Protein AF-A0A836VUI3-F1 (afdb_monomer)

Sequence (138 aa):
MNHVEKTAALDPILRVWLGLALFVFAVGQYLAFKAPPDVHQGYLIRILYVHVGAAWVAYLAFFVAMVFAVLYLWKQDPAYDRISAASAEIGLLFMLLTLFGGMMWARPTWGVFWTWEPRLTTSAILTAFYLGYFLLRH

Mean predicted aligned error: 5.42 Å

Radius of gyration: 18.87 Å; Cα contacts (8 Å, |Δi|>4): 98; chains: 1; bounding box: 56×21×50 Å

Solvent-accessible surface area (backbone atoms only — not comparable to full-atom values): 7542 Å² total; per-residue (Å²): 145,85,77,75,75,74,75,76,58,76,50,73,66,58,49,51,53,51,52,50,52,52,50,53,49,52,52,52,51,52,52,58,71,67,50,78,64,43,95,86,54,35,70,59,54,58,54,50,70,51,28,54,54,29,41,50,51,18,52,51,20,46,52,50,17,52,54,23,42,54,47,19,74,72,69,67,44,70,68,32,45,52,51,13,52,55,24,38,55,53,14,43,55,28,38,54,50,20,53,51,46,46,28,66,52,28,31,82,73,71,73,38,58,76,66,88,48,71,71,51,46,52,50,53,52,50,48,50,53,43,52,50,52,56,70,72,73,109

Structure (mmCIF, N/CA/C/O backbone):
data_AF-A0A836VUI3-F1
#
_entry.id   AF-A0A836VUI3-F1
#
loop_
_atom_site.group_PDB
_atom_site.id
_atom_site.type_symbol
_atom_site.label_atom_id
_atom_site.label_alt_id
_atom_site.label_comp_id
_atom_site.label_asym_id
_atom_site.label_entity_id
_atom_site.label_seq_id
_atom_site.pdbx_PDB_ins_code
_atom_site.Cartn_x
_atom_site.Cartn_y
_atom_site.Cartn_z
_atom_site.occupancy
_atom_site.B_iso_or_equiv
_atom_site.auth_seq_id
_atom_site.auth_comp_id
_atom_site.auth_asym_id
_atom_site.auth_atom_id
_atom_site.pdbx_PDB_model_num
ATOM 1 N N . MET A 1 1 ? -35.605 -14.721 17.461 1.00 43.94 1 MET A N 1
ATOM 2 C CA . MET A 1 1 ? -34.866 -15.454 16.412 1.00 43.94 1 MET A CA 1
ATOM 3 C C . MET A 1 1 ? -34.728 -14.612 15.130 1.00 43.94 1 MET A C 1
ATOM 5 O O . MET A 1 1 ? -34.977 -15.155 14.080 1.00 43.94 1 MET A O 1
ATOM 9 N N . ASN A 1 2 ? -34.368 -13.307 15.187 1.00 44.06 2 ASN A N 1
ATOM 10 C CA . ASN A 1 2 ? -34.398 -12.396 14.009 1.00 44.06 2 ASN A CA 1
ATOM 11 C C . ASN A 1 2 ? -33.415 -11.187 14.070 1.00 44.06 2 ASN A C 1
ATOM 13 O O . ASN A 1 2 ? -33.699 -10.135 13.502 1.00 44.06 2 ASN A O 1
ATOM 17 N N . HIS A 1 3 ? -32.265 -11.277 14.754 1.00 48.88 3 HIS A N 1
ATOM 18 C CA . HIS A 1 3 ? -31.269 -10.176 14.752 1.00 48.88 3 HIS A CA 1
ATOM 19 C C . HIS A 1 3 ? -29.897 -10.545 14.171 1.00 48.88 3 HIS A C 1
ATOM 21 O O . HIS A 1 3 ? -29.104 -9.650 13.902 1.00 48.88 3 HIS A O 1
ATOM 27 N N . VAL A 1 4 ? -29.633 -11.831 13.919 1.00 53.56 4 VAL A N 1
ATOM 28 C CA . VAL A 1 4 ? -28.313 -12.309 13.467 1.00 53.56 4 VAL A CA 1
ATOM 29 C C . VAL A 1 4 ? -28.199 -12.371 11.935 1.00 53.56 4 VAL A C 1
ATOM 31 O O . VAL A 1 4 ? -27.104 -12.253 11.405 1.00 53.56 4 VAL A O 1
ATOM 34 N N . GLU A 1 5 ? -29.305 -12.454 11.187 1.00 46.03 5 GLU A N 1
ATOM 35 C CA . GLU A 1 5 ? -29.250 -12.581 9.716 1.00 46.03 5 GLU A CA 1
ATOM 36 C C . GLU A 1 5 ? -28.953 -11.273 8.964 1.00 46.03 5 GLU A C 1
ATOM 38 O O . GLU A 1 5 ? -28.562 -11.304 7.798 1.00 46.03 5 GLU A O 1
ATOM 43 N N . LYS A 1 6 ? -29.093 -10.103 9.603 1.00 47.28 6 LYS A N 1
ATOM 44 C CA . LYS A 1 6 ? -28.901 -8.809 8.919 1.00 47.28 6 LYS A CA 1
ATOM 45 C C . LYS A 1 6 ? -27.436 -8.391 8.742 1.00 47.28 6 LYS A C 1
ATOM 47 O O . LYS A 1 6 ? -27.189 -7.418 8.041 1.00 47.28 6 LYS A O 1
ATOM 52 N N . THR A 1 7 ? -26.472 -9.094 9.336 1.00 53.38 7 THR A N 1
ATOM 53 C CA . THR A 1 7 ? -25.048 -8.706 9.307 1.00 53.38 7 THR A CA 1
ATOM 54 C C . THR A 1 7 ? -24.229 -9.382 8.205 1.00 53.38 7 THR A C 1
ATOM 56 O O . THR A 1 7 ? -23.086 -8.993 7.988 1.00 53.38 7 THR A O 1
ATOM 59 N N . ALA A 1 8 ? -24.788 -10.361 7.485 1.00 58.59 8 ALA A N 1
ATOM 60 C CA . ALA A 1 8 ? -24.068 -11.072 6.422 1.00 58.59 8 ALA A CA 1
ATOM 61 C C . ALA A 1 8 ? -24.171 -10.389 5.046 1.00 58.59 8 ALA A C 1
ATOM 63 O O . ALA A 1 8 ? -23.311 -10.564 4.184 1.00 58.59 8 ALA A O 1
ATOM 64 N N . ALA A 1 9 ? -25.226 -9.609 4.815 1.00 66.00 9 ALA A N 1
ATOM 65 C CA . ALA A 1 9 ? -25.428 -8.924 3.550 1.00 66.00 9 ALA A CA 1
ATOM 66 C C . ALA A 1 9 ? -24.694 -7.578 3.564 1.00 66.00 9 ALA A C 1
ATOM 68 O O . ALA A 1 9 ? -25.071 -6.693 4.326 1.00 66.00 9 ALA A O 1
ATOM 69 N N . LEU A 1 10 ? -23.702 -7.404 2.677 1.00 74.00 10 LEU A N 1
ATOM 70 C CA . LEU A 1 10 ? -23.134 -6.080 2.384 1.00 74.00 10 LEU A CA 1
ATOM 71 C C . LEU A 1 10 ? -24.290 -5.114 2.111 1.00 74.00 10 LEU A C 1
ATOM 73 O O . LEU A 1 10 ? -25.192 -5.461 1.334 1.00 74.00 10 LEU A O 1
ATOM 77 N N . ASP A 1 11 ? -24.281 -3.946 2.740 1.00 88.31 11 ASP A N 1
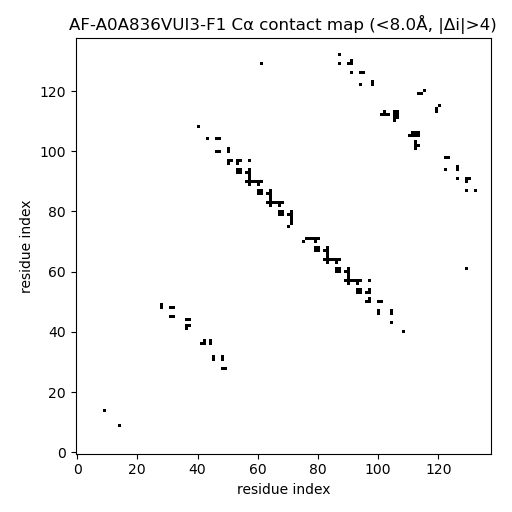ATOM 78 C CA . ASP A 1 11 ? -25.313 -2.942 2.537 1.00 88.31 11 ASP A CA 1
ATOM 79 C C . ASP A 1 11 ? -25.354 -2.516 1.057 1.00 88.31 11 ASP A C 1
ATOM 81 O O . ASP A 1 11 ? -24.327 -2.530 0.369 1.00 88.31 11 ASP A O 1
ATOM 85 N N . PRO A 1 12 ? -26.534 -2.171 0.512 1.00 89.75 12 PRO A N 1
ATOM 86 C CA . PRO A 1 12 ? -26.663 -1.835 -0.905 1.00 89.75 12 PRO A CA 1
ATOM 87 C C . PRO A 1 12 ? -25.725 -0.704 -1.342 1.00 89.75 12 PRO A C 1
ATOM 89 O O . PRO A 1 12 ? -25.210 -0.732 -2.457 1.00 89.75 12 PRO A O 1
ATOM 92 N N . ILE A 1 13 ? -25.466 0.255 -0.451 1.00 91.38 13 ILE A N 1
ATOM 93 C CA . ILE A 1 13 ? -24.572 1.387 -0.698 1.00 91.38 13 ILE A CA 1
ATOM 94 C C . ILE A 1 13 ? -23.128 0.893 -0.829 1.00 91.38 13 ILE A C 1
ATOM 96 O O . ILE A 1 13 ? -22.478 1.176 -1.835 1.00 91.38 13 ILE A O 1
ATOM 100 N N . LEU A 1 14 ? -22.640 0.093 0.121 1.00 89.12 14 LEU A N 1
ATOM 101 C CA . LEU A 1 14 ? -21.318 -0.524 0.040 1.00 89.12 14 LEU A CA 1
ATOM 102 C C . LEU A 1 14 ? -21.148 -1.383 -1.211 1.00 89.12 14 LEU A C 1
ATOM 104 O O . LEU A 1 14 ? -20.100 -1.314 -1.842 1.00 89.12 14 LEU A O 1
ATOM 108 N N . ARG A 1 15 ? -22.166 -2.145 -1.634 1.00 92.00 15 ARG A N 1
ATOM 109 C CA . ARG A 1 15 ? -22.094 -2.914 -2.893 1.00 92.00 15 ARG A CA 1
ATOM 110 C C . ARG A 1 15 ? -21.886 -2.016 -4.107 1.00 92.00 15 ARG A C 1
ATOM 112 O O . ARG A 1 15 ? -21.091 -2.361 -4.977 1.00 92.00 15 ARG A O 1
ATOM 119 N N . VAL A 1 16 ? -22.582 -0.880 -4.164 1.00 94.81 16 VAL A N 1
ATOM 120 C CA . VAL A 1 16 ? -22.420 0.100 -5.247 1.00 94.81 16 VAL A CA 1
ATOM 121 C C . VAL A 1 16 ? -21.007 0.677 -5.232 1.00 94.81 16 VAL A C 1
ATOM 123 O O . VAL A 1 16 ? -20.353 0.696 -6.274 1.00 94.81 16 VAL A O 1
ATOM 126 N N . TRP A 1 17 ? -20.499 1.078 -4.064 1.00 93.81 17 TRP A N 1
ATOM 127 C CA . TRP A 1 17 ? -19.138 1.605 -3.941 1.00 93.81 17 TRP A CA 1
ATOM 128 C C . TRP A 1 17 ? -18.067 0.570 -4.278 1.00 93.81 17 TRP A C 1
ATOM 130 O O . TRP A 1 17 ? -17.125 0.892 -4.995 1.00 93.81 17 TRP A O 1
ATOM 140 N N . LEU A 1 18 ? -18.227 -0.676 -3.830 1.00 93.06 18 LEU A N 1
ATOM 141 C CA . LEU A 1 18 ? -17.329 -1.777 -4.180 1.00 93.06 18 LEU A CA 1
ATOM 142 C C . LEU A 1 18 ? -17.357 -2.058 -5.684 1.00 93.06 18 LEU A C 1
ATOM 144 O O . LEU A 1 18 ? -16.302 -2.185 -6.300 1.00 93.06 18 LEU A O 1
ATOM 148 N N . GLY A 1 19 ? -18.545 -2.106 -6.294 1.00 95.75 19 GLY A N 1
ATOM 149 C CA . GLY A 1 19 ? -18.694 -2.295 -7.736 1.00 95.75 19 GLY A CA 1
ATOM 150 C C . GLY A 1 19 ? -18.032 -1.174 -8.539 1.00 95.75 19 GLY A C 1
ATOM 151 O O . GLY A 1 19 ? -17.285 -1.447 -9.477 1.00 95.75 19 GLY A O 1
ATOM 152 N N . LEU A 1 20 ? -18.239 0.082 -8.132 1.00 96.62 20 LEU A N 1
ATOM 153 C CA . LEU A 1 20 ? -17.602 1.240 -8.756 1.00 96.62 20 LEU A CA 1
ATOM 154 C C . LEU A 1 20 ? -16.078 1.211 -8.584 1.00 96.62 20 LEU A C 1
ATOM 156 O O . LEU A 1 20 ? -15.358 1.442 -9.552 1.00 96.62 20 LEU A O 1
ATOM 160 N N . ALA A 1 21 ? -15.581 0.893 -7.387 1.00 93.56 21 ALA A N 1
ATOM 161 C CA . ALA A 1 21 ? -14.150 0.795 -7.116 1.00 93.56 21 ALA A CA 1
ATOM 162 C C . ALA A 1 21 ? -13.485 -0.284 -7.983 1.00 93.56 21 ALA A C 1
ATOM 164 O O . ALA A 1 21 ? -12.461 -0.020 -8.611 1.00 93.56 21 ALA A O 1
ATOM 165 N N . LEU A 1 22 ? -14.097 -1.470 -8.082 1.00 95.25 22 LEU A N 1
ATOM 166 C CA . LEU A 1 22 ? -13.613 -2.557 -8.936 1.00 95.25 22 LEU A CA 1
ATOM 167 C C . LEU A 1 22 ? -13.654 -2.182 -10.420 1.00 95.25 22 LEU A C 1
ATOM 169 O O . LEU A 1 22 ? -12.709 -2.476 -11.149 1.00 95.25 22 LEU A O 1
ATOM 173 N N . PHE A 1 23 ? -14.713 -1.503 -10.865 1.00 97.19 23 PHE A N 1
ATOM 174 C CA . PHE A 1 23 ? -14.829 -1.033 -12.243 1.00 97.19 23 PHE A CA 1
ATOM 175 C C . PHE A 1 23 ? -13.741 -0.007 -12.588 1.00 97.19 23 PHE A C 1
ATOM 177 O O . PHE A 1 23 ? -13.031 -0.176 -13.578 1.00 97.19 23 PHE A O 1
ATOM 184 N N . VAL A 1 24 ? -13.560 1.021 -11.752 1.00 96.00 24 VAL A N 1
ATOM 185 C CA . VAL A 1 24 ? -12.524 2.048 -11.947 1.00 96.00 24 VAL A CA 1
ATOM 186 C C . VAL A 1 24 ? -11.130 1.429 -11.899 1.00 96.00 24 VAL A C 1
ATOM 188 O O . VAL A 1 24 ? -10.299 1.755 -12.745 1.00 96.00 24 VAL A O 1
ATOM 191 N N . PHE A 1 25 ? -10.882 0.501 -10.972 1.00 93.50 25 PHE A N 1
ATOM 192 C CA . PHE A 1 25 ? -9.623 -0.238 -10.902 1.00 93.50 25 PHE A CA 1
ATOM 193 C C . PHE A 1 25 ? -9.359 -1.029 -12.191 1.00 93.50 25 PHE A C 1
ATOM 195 O O . PHE A 1 25 ? -8.291 -0.893 -12.784 1.00 93.50 25 PHE A O 1
ATOM 202 N N . ALA A 1 26 ? -10.340 -1.797 -12.678 1.00 95.25 26 ALA A N 1
ATOM 203 C CA . ALA A 1 26 ? -10.197 -2.600 -13.892 1.00 95.25 26 ALA A CA 1
ATOM 204 C C . ALA A 1 26 ? -9.958 -1.736 -15.142 1.00 95.25 26 ALA A C 1
ATOM 206 O O . ALA A 1 26 ? -9.061 -2.028 -15.936 1.00 95.25 26 ALA A O 1
ATOM 207 N N . VAL A 1 27 ? -10.720 -0.648 -15.302 1.00 96.75 27 VAL A N 1
ATOM 208 C CA . VAL A 1 27 ? -10.549 0.294 -16.417 1.00 96.75 27 VAL A CA 1
ATOM 209 C C . VAL A 1 27 ? -9.194 0.993 -16.332 1.00 96.75 27 VAL A C 1
ATOM 211 O O . VAL A 1 27 ? -8.471 1.036 -17.326 1.00 96.75 27 VAL A O 1
ATOM 214 N N . GLY A 1 28 ? -8.816 1.495 -15.154 1.00 94.31 28 GLY A N 1
ATOM 215 C CA . GLY A 1 28 ? -7.521 2.137 -14.933 1.00 94.31 28 GLY A CA 1
ATOM 216 C C . GLY A 1 28 ? -6.358 1.205 -15.268 1.00 94.31 28 GLY A C 1
ATOM 217 O O . GLY A 1 28 ? -5.438 1.596 -15.986 1.00 94.31 28 GLY A O 1
ATOM 218 N N . GLN A 1 29 ? -6.443 -0.057 -14.842 1.00 93.62 29 GLN A N 1
ATOM 219 C CA . GLN A 1 29 ? -5.414 -1.050 -15.124 1.00 93.62 29 GLN A CA 1
ATOM 220 C C . GLN A 1 29 ? -5.346 -1.401 -16.616 1.00 93.62 29 GLN A C 1
ATOM 222 O O . GLN A 1 29 ? -4.254 -1.476 -17.181 1.00 93.62 29 GLN A O 1
ATOM 227 N N . TYR A 1 30 ? -6.496 -1.558 -17.280 1.00 95.62 30 TYR A N 1
ATOM 228 C CA . TYR A 1 30 ? -6.558 -1.775 -18.727 1.00 95.62 30 TYR A CA 1
ATOM 229 C C . TYR A 1 30 ? -5.892 -0.628 -19.500 1.00 95.62 30 TYR A C 1
ATOM 231 O O . TYR A 1 30 ? -5.063 -0.871 -20.381 1.00 95.62 30 TYR A O 1
ATOM 239 N N . LEU A 1 31 ? -6.210 0.622 -19.148 1.00 95.38 31 LEU A N 1
ATOM 240 C CA . LEU A 1 31 ? -5.615 1.803 -19.776 1.00 95.38 31 LEU A CA 1
ATOM 241 C C . LEU A 1 31 ? -4.105 1.877 -19.531 1.00 95.38 31 LEU A C 1
ATOM 243 O O . LEU A 1 31 ? -3.355 2.137 -20.472 1.00 95.38 31 LEU A O 1
ATOM 247 N N . ALA A 1 32 ? -3.655 1.579 -18.310 1.00 92.81 32 ALA A N 1
ATOM 248 C CA . ALA A 1 32 ? -2.237 1.554 -17.964 1.00 92.81 32 ALA A CA 1
ATOM 249 C C . ALA A 1 32 ? -1.463 0.526 -18.808 1.00 92.81 32 ALA A C 1
ATOM 251 O O . ALA A 1 32 ? -0.433 0.850 -19.392 1.00 92.81 32 ALA A O 1
ATOM 252 N N . PHE A 1 33 ? -1.978 -0.697 -18.970 1.00 93.31 33 PHE A N 1
ATOM 253 C CA . PHE A 1 33 ? -1.315 -1.712 -19.802 1.00 93.31 33 PHE A CA 1
ATOM 254 C C . PHE A 1 33 ? -1.359 -1.409 -21.307 1.00 93.31 33 PHE A C 1
ATOM 256 O O . PHE A 1 33 ? -0.498 -1.893 -22.048 1.00 93.31 33 PHE A O 1
ATOM 263 N N . LYS A 1 34 ? -2.319 -0.595 -21.759 1.00 95.19 34 LYS A N 1
ATOM 264 C CA . LYS A 1 34 ? -2.419 -0.130 -23.149 1.00 95.19 34 LYS A CA 1
ATOM 265 C C . LYS A 1 34 ? -1.479 1.041 -23.463 1.00 95.19 34 LYS A C 1
ATOM 267 O O . LYS A 1 34 ? -1.308 1.367 -24.637 1.00 95.19 34 LYS A O 1
ATOM 272 N N . ALA A 1 35 ? -0.874 1.664 -22.451 1.00 93.06 35 ALA A N 1
ATOM 273 C CA . ALA A 1 35 ? 0.077 2.748 -22.656 1.00 93.06 35 ALA A CA 1
ATOM 274 C C . ALA A 1 35 ? 1.235 2.306 -23.580 1.00 93.06 35 ALA A C 1
ATOM 276 O O . ALA A 1 35 ? 1.663 1.140 -23.525 1.00 93.06 35 ALA A O 1
ATOM 277 N N . PRO A 1 36 ? 1.731 3.213 -24.446 1.00 94.44 36 PRO A N 1
ATOM 278 C CA . PRO A 1 36 ? 2.893 2.932 -25.277 1.00 94.44 36 PRO A CA 1
ATOM 279 C C . PRO A 1 36 ? 4.121 2.632 -24.400 1.00 94.44 36 PRO A C 1
ATOM 281 O O . PRO A 1 36 ? 4.174 3.071 -23.248 1.00 94.44 36 PRO A O 1
ATOM 284 N N . PRO A 1 37 ? 5.099 1.869 -24.916 1.00 95.00 37 PRO A N 1
ATOM 285 C CA . PRO A 1 37 ? 6.330 1.597 -24.184 1.00 95.00 37 PRO A CA 1
ATOM 286 C C . PRO A 1 37 ? 7.068 2.897 -23.841 1.00 95.00 37 PRO A C 1
ATOM 288 O O . PRO A 1 37 ? 7.091 3.836 -24.637 1.00 95.00 37 PRO A O 1
ATOM 291 N N . ASP A 1 38 ? 7.681 2.927 -22.658 1.00 95.06 38 ASP A N 1
ATOM 292 C CA . ASP A 1 38 ? 8.513 4.048 -22.224 1.00 95.06 38 ASP A CA 1
ATOM 293 C C . ASP A 1 38 ? 9.807 4.129 -23.053 1.00 95.06 38 ASP A C 1
ATOM 295 O O . ASP A 1 38 ? 10.339 3.108 -23.493 1.00 95.06 38 ASP A O 1
ATOM 299 N N . VAL A 1 39 ? 10.337 5.339 -23.238 1.00 94.12 39 VAL A N 1
ATOM 300 C CA . VAL A 1 39 ? 11.537 5.587 -24.058 1.00 94.12 39 VAL A CA 1
ATOM 301 C C . VAL A 1 39 ? 12.779 4.901 -23.480 1.00 94.12 39 VAL A C 1
ATOM 303 O O . VAL A 1 39 ? 13.620 4.417 -24.235 1.00 94.12 39 VAL A O 1
ATOM 306 N N . HIS A 1 40 ? 12.898 4.838 -22.153 1.00 92.56 40 HIS A N 1
ATOM 307 C CA . HIS A 1 40 ? 14.072 4.296 -21.468 1.00 92.56 40 HIS A CA 1
ATOM 308 C C . HIS A 1 40 ? 13.840 2.881 -20.941 1.00 92.56 40 HIS A C 1
ATOM 310 O O . HIS A 1 40 ? 14.748 2.053 -20.963 1.00 92.56 40 HIS A O 1
ATOM 316 N N . GLN A 1 41 ? 12.630 2.596 -20.464 1.00 92.81 41 GLN A N 1
ATOM 317 C CA . GLN A 1 41 ? 12.298 1.334 -19.803 1.00 92.81 41 GLN A CA 1
ATOM 318 C C . GLN A 1 41 ? 11.502 0.371 -20.695 1.00 92.81 41 GLN A C 1
ATOM 320 O O . GLN A 1 41 ? 11.266 -0.777 -20.310 1.00 92.81 41 GLN A O 1
ATOM 325 N N . GLY A 1 42 ? 11.067 0.798 -21.882 1.00 94.50 42 GLY A N 1
ATOM 326 C CA . GLY A 1 42 ? 10.259 -0.023 -22.778 1.00 94.50 42 GLY A CA 1
ATOM 327 C C . GLY A 1 42 ? 8.997 -0.537 -22.081 1.00 94.50 42 GLY A C 1
ATOM 328 O O . GLY A 1 42 ? 8.235 0.224 -21.488 1.00 94.50 42 GLY A O 1
ATOM 329 N N . TYR A 1 43 ? 8.782 -1.854 -22.117 1.00 94.38 43 TYR A N 1
ATOM 330 C CA . TYR A 1 43 ? 7.644 -2.495 -21.448 1.00 94.38 43 TYR A CA 1
ATOM 331 C C . TYR A 1 43 ? 7.845 -2.741 -19.948 1.00 94.38 43 TYR A C 1
ATOM 333 O O . TYR A 1 43 ? 6.874 -3.055 -19.259 1.00 94.38 43 TYR A O 1
ATOM 341 N N . LEU A 1 44 ? 9.065 -2.577 -19.424 1.00 94.00 44 LEU A N 1
ATOM 342 C CA . LEU A 1 44 ? 9.372 -2.798 -18.009 1.00 94.00 44 LEU A CA 1
ATOM 343 C C . LEU A 1 44 ? 8.595 -1.837 -17.095 1.00 94.00 44 LEU A C 1
ATOM 345 O O . LEU A 1 44 ? 8.211 -2.212 -15.987 1.00 94.00 44 LEU A O 1
ATOM 349 N N . ILE A 1 45 ? 8.283 -0.633 -17.592 1.00 94.25 45 ILE A N 1
ATOM 350 C CA . ILE A 1 45 ? 7.471 0.377 -16.894 1.00 94.25 45 ILE A CA 1
ATOM 351 C C . ILE A 1 45 ? 6.115 -0.170 -16.424 1.00 94.25 45 ILE A C 1
ATOM 353 O O . ILE A 1 45 ? 5.572 0.281 -15.419 1.00 94.25 45 ILE A O 1
ATOM 357 N N . ARG A 1 46 ? 5.583 -1.199 -17.096 1.00 94.38 46 ARG A N 1
ATOM 358 C CA . ARG A 1 46 ? 4.295 -1.809 -16.749 1.00 94.38 46 ARG A CA 1
ATOM 359 C C . ARG A 1 46 ? 4.282 -2.442 -15.361 1.00 94.38 46 ARG A C 1
ATOM 361 O O . ARG A 1 46 ? 3.222 -2.501 -14.744 1.00 94.38 46 ARG A O 1
ATOM 368 N N . ILE A 1 47 ? 5.443 -2.859 -14.845 1.00 94.81 47 ILE A N 1
ATOM 369 C CA . ILE A 1 47 ? 5.567 -3.322 -13.456 1.00 94.81 47 ILE A CA 1
ATOM 370 C C . ILE A 1 47 ? 5.219 -2.180 -12.494 1.00 94.81 47 ILE A C 1
ATOM 372 O O . ILE A 1 47 ? 4.495 -2.405 -11.526 1.00 94.81 47 ILE A O 1
ATOM 376 N N . LEU A 1 48 ? 5.651 -0.944 -12.783 1.00 93.88 48 LEU A N 1
ATOM 377 C CA . LEU A 1 48 ? 5.374 0.217 -11.933 1.00 93.88 48 LEU A CA 1
ATOM 378 C C . LEU A 1 48 ? 3.887 0.578 -11.878 1.00 93.88 48 LEU A C 1
ATOM 380 O O . LEU A 1 48 ? 3.432 1.041 -10.834 1.00 93.88 48 LEU A O 1
ATOM 384 N N . TYR A 1 49 ? 3.113 0.303 -12.932 1.00 93.00 49 TYR A N 1
ATOM 385 C CA . TYR A 1 49 ? 1.664 0.542 -12.921 1.00 93.00 49 TYR A CA 1
ATOM 386 C C . TYR A 1 49 ? 0.931 -0.268 -11.851 1.00 93.00 49 TYR A C 1
ATOM 388 O O . TYR A 1 49 ? -0.084 0.187 -11.335 1.00 93.00 49 TYR A O 1
ATOM 396 N N . VAL A 1 50 ? 1.450 -1.445 -11.494 1.00 94.06 50 VAL A N 1
ATOM 397 C CA . VAL A 1 50 ? 0.902 -2.269 -10.409 1.00 94.06 50 VAL A CA 1
ATOM 398 C C . VAL A 1 50 ? 1.654 -2.011 -9.104 1.00 94.06 50 VAL A C 1
ATOM 400 O O . VAL A 1 50 ? 1.039 -1.805 -8.061 1.00 94.06 50 VAL A O 1
ATOM 403 N N . HIS A 1 51 ? 2.988 -1.975 -9.158 1.00 95.50 51 HIS A N 1
ATOM 404 C CA . HIS A 1 51 ? 3.853 -1.843 -7.987 1.00 95.50 51 HIS A CA 1
ATOM 405 C C . HIS A 1 51 ? 3.598 -0.549 -7.205 1.00 95.50 51 HIS A C 1
ATOM 407 O O . HIS A 1 51 ? 3.481 -0.592 -5.983 1.00 95.50 51 HIS A O 1
ATOM 413 N N . VAL A 1 52 ? 3.468 0.598 -7.884 1.00 94.25 52 VAL A N 1
ATOM 414 C CA . VAL A 1 52 ? 3.251 1.882 -7.198 1.00 94.25 52 VAL A CA 1
ATOM 415 C C . VAL A 1 52 ? 1.889 1.902 -6.504 1.00 94.25 52 VAL A C 1
ATOM 417 O O . VAL A 1 52 ? 1.794 2.342 -5.361 1.00 94.25 52 VAL A O 1
ATOM 420 N N . GLY A 1 53 ? 0.847 1.378 -7.157 1.00 95.06 53 GLY A N 1
ATOM 421 C CA . GLY A 1 53 ? -0.473 1.226 -6.544 1.00 95.06 53 GLY A CA 1
ATOM 422 C C . GLY A 1 53 ? -0.434 0.307 -5.322 1.00 95.06 53 GLY A C 1
ATOM 423 O O . GLY A 1 53 ? -0.974 0.657 -4.274 1.00 95.06 53 GLY A O 1
ATOM 424 N N . ALA A 1 54 ? 0.274 -0.821 -5.420 1.00 96.81 54 ALA A N 1
ATOM 425 C CA . ALA A 1 54 ? 0.443 -1.742 -4.302 1.00 96.81 54 ALA A CA 1
ATOM 426 C C . ALA A 1 54 ? 1.156 -1.089 -3.103 1.00 96.81 54 ALA A C 1
ATOM 428 O O . ALA A 1 54 ? 0.708 -1.254 -1.967 1.00 96.81 54 ALA A O 1
ATOM 429 N N . ALA A 1 55 ? 2.193 -0.283 -3.356 1.00 97.62 55 ALA A N 1
ATOM 430 C CA . ALA A 1 55 ? 2.910 0.451 -2.315 1.00 97.62 55 ALA A CA 1
ATOM 431 C C . ALA A 1 55 ? 1.988 1.433 -1.577 1.00 97.62 55 ALA A C 1
ATOM 433 O O . ALA A 1 55 ? 1.989 1.490 -0.349 1.00 97.62 55 ALA A O 1
ATOM 434 N N . TRP A 1 56 ? 1.154 2.172 -2.316 1.00 97.12 56 TRP A N 1
ATOM 435 C CA . TRP A 1 56 ? 0.182 3.095 -1.723 1.00 97.12 56 TRP A CA 1
ATOM 436 C C . TRP A 1 56 ? -0.841 2.388 -0.839 1.00 97.12 56 TRP A C 1
ATOM 438 O O . TRP A 1 56 ? -1.129 2.877 0.254 1.00 97.12 56 TRP A O 1
ATOM 448 N N . VAL A 1 57 ? -1.356 1.233 -1.272 1.00 97.44 57 VAL A N 1
ATOM 449 C CA . VAL A 1 57 ? -2.270 0.425 -0.450 1.00 97.44 57 VAL A CA 1
ATOM 450 C C . VAL A 1 57 ? -1.568 -0.043 0.823 1.00 97.44 57 VAL A C 1
ATOM 452 O O . VAL A 1 57 ? -2.134 0.097 1.905 1.00 97.44 57 VAL A O 1
AT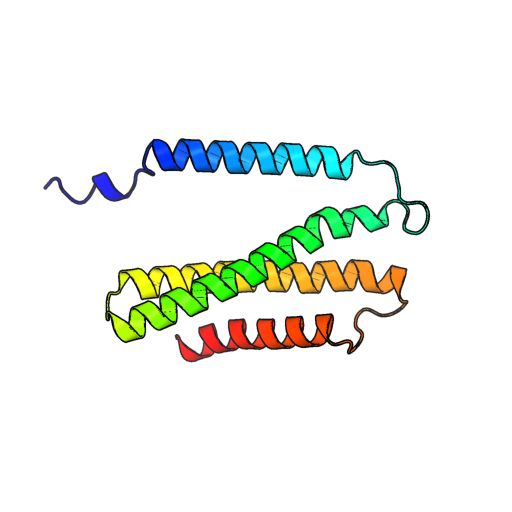OM 455 N N . ALA A 1 58 ? -0.321 -0.513 0.725 1.00 98.12 58 ALA A N 1
ATOM 456 C CA . ALA A 1 58 ? 0.468 -0.916 1.887 1.00 98.12 58 ALA A CA 1
ATOM 457 C C . ALA A 1 58 ? 0.693 0.241 2.878 1.00 98.12 58 ALA A C 1
ATOM 459 O O . ALA A 1 58 ? 0.580 0.043 4.085 1.00 98.12 58 ALA A O 1
ATOM 460 N N . TYR A 1 59 ? 0.980 1.457 2.409 1.00 97.62 59 TYR A N 1
ATOM 461 C CA . TYR A 1 59 ? 1.162 2.613 3.296 1.00 97.62 59 TYR A CA 1
ATOM 462 C C . TYR A 1 59 ? -0.148 3.087 3.927 1.00 97.62 59 TYR A C 1
ATOM 464 O O . TYR A 1 59 ? -0.186 3.386 5.122 1.00 97.62 59 TYR A O 1
ATOM 472 N N . LEU A 1 60 ? -1.231 3.130 3.148 1.00 98.19 60 LEU A N 1
ATOM 473 C CA . LEU A 1 60 ? -2.544 3.518 3.653 1.00 98.19 60 LEU A CA 1
ATOM 474 C C . LEU A 1 60 ? -3.045 2.523 4.704 1.00 98.19 60 LEU A C 1
ATOM 476 O O . LEU A 1 60 ? -3.518 2.934 5.759 1.00 98.19 60 LEU A O 1
ATOM 480 N N . ALA A 1 61 ? -2.890 1.225 4.444 1.00 98.25 61 ALA A N 1
ATOM 481 C CA . ALA A 1 61 ? -3.257 0.168 5.375 1.00 98.25 61 ALA A CA 1
ATOM 482 C C . ALA A 1 61 ? -2.507 0.293 6.711 1.00 98.25 61 ALA A C 1
ATOM 484 O O . ALA A 1 61 ? -3.117 0.130 7.765 1.00 98.25 61 ALA A O 1
ATOM 485 N N . PHE A 1 62 ? -1.226 0.682 6.684 1.00 98.00 62 PHE A N 1
ATOM 486 C CA . PHE A 1 62 ? -0.441 0.912 7.900 1.00 98.00 62 PHE A CA 1
ATOM 487 C C . PHE A 1 62 ? -1.008 2.082 8.696 1.00 98.00 62 PHE A C 1
ATOM 489 O O . PHE A 1 62 ? -1.212 1.984 9.904 1.00 98.00 62 PHE A O 1
ATOM 496 N N . PHE A 1 63 ? -1.294 3.188 8.007 1.00 98.19 63 PHE A N 1
ATOM 497 C CA . PHE A 1 63 ? -1.859 4.374 8.633 1.00 98.19 63 PHE A CA 1
ATOM 498 C C . PHE A 1 63 ? -3.221 4.078 9.274 1.00 98.19 63 PHE A C 1
ATOM 500 O O . PHE A 1 63 ? -3.446 4.443 10.427 1.00 98.19 63 PHE A O 1
ATOM 507 N N . VAL A 1 64 ? -4.103 3.357 8.573 1.00 98.38 64 VAL A N 1
ATOM 508 C CA . VAL A 1 64 ? -5.396 2.919 9.118 1.00 98.38 64 VAL A CA 1
ATOM 509 C C . VAL A 1 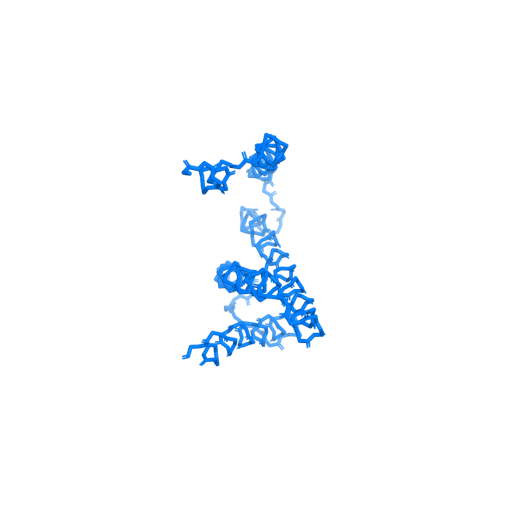64 ? -5.183 1.988 10.315 1.00 98.38 64 VAL A C 1
ATOM 511 O O . VAL A 1 64 ? -5.763 2.228 11.373 1.00 98.38 64 VAL A O 1
ATOM 514 N N . ALA A 1 65 ? -4.304 0.987 10.205 1.00 97.88 65 ALA A N 1
ATOM 515 C CA . ALA A 1 65 ? -4.006 0.070 11.303 1.00 97.88 65 ALA A CA 1
ATOM 516 C C . ALA A 1 65 ? -3.527 0.811 12.561 1.00 97.88 65 ALA A C 1
ATOM 518 O O . ALA A 1 65 ? -4.019 0.535 13.657 1.00 97.88 65 ALA A O 1
ATOM 519 N N . MET A 1 66 ? -2.634 1.790 12.393 1.00 97.31 66 MET A N 1
ATOM 520 C CA . MET A 1 66 ? -2.118 2.642 13.464 1.00 97.31 66 MET A CA 1
ATOM 521 C C . MET A 1 66 ? -3.222 3.496 14.099 1.00 97.31 66 MET A C 1
ATOM 523 O O . MET A 1 66 ? -3.373 3.487 15.320 1.00 97.31 66 MET A O 1
ATOM 527 N N . VAL A 1 67 ? -4.013 4.216 13.295 1.00 98.38 67 VAL A N 1
ATOM 528 C CA . VAL A 1 67 ? -5.097 5.078 13.800 1.00 98.38 67 VAL A CA 1
ATOM 529 C C . VAL A 1 67 ? -6.107 4.259 14.601 1.00 98.38 67 VAL A C 1
ATOM 531 O O . VAL A 1 67 ? -6.462 4.638 15.716 1.00 98.38 67 VAL A O 1
ATOM 534 N N . PHE A 1 68 ? -6.534 3.111 14.075 1.00 98.06 68 PHE A N 1
ATOM 535 C CA . PHE A 1 68 ? -7.511 2.262 14.749 1.00 98.06 68 PHE A CA 1
ATOM 536 C C . PHE A 1 68 ? -6.938 1.532 15.969 1.00 98.06 68 PHE A C 1
ATOM 538 O O . PHE A 1 68 ? -7.665 1.344 16.942 1.00 98.06 68 PHE A O 1
ATOM 545 N N . ALA A 1 69 ? -5.640 1.212 15.990 1.00 96.50 69 ALA A N 1
ATOM 546 C CA . ALA A 1 69 ? -4.976 0.725 17.199 1.00 96.50 69 ALA A CA 1
ATOM 547 C C . ALA A 1 69 ? -4.979 1.790 18.309 1.00 96.50 69 ALA A C 1
ATOM 549 O O . ALA A 1 69 ? -5.334 1.496 19.449 1.00 96.50 69 ALA A O 1
ATOM 550 N N . VAL A 1 70 ? -4.662 3.049 17.982 1.00 97.81 70 VAL A N 1
ATOM 551 C CA . VAL A 1 70 ? -4.716 4.163 18.947 1.00 97.81 70 VAL A CA 1
ATOM 552 C C . VAL A 1 70 ? -6.147 4.396 19.443 1.00 97.81 70 VAL A C 1
ATOM 554 O O . VAL A 1 70 ? -6.365 4.568 20.644 1.00 97.81 70 VAL A O 1
ATOM 557 N N . LEU A 1 71 ? -7.140 4.353 18.548 1.00 97.81 71 LEU A N 1
ATOM 558 C CA . LEU A 1 71 ? -8.553 4.466 18.926 1.00 97.81 71 LEU A CA 1
ATOM 559 C C . LEU A 1 71 ? -9.004 3.319 19.831 1.00 97.81 71 LEU A C 1
ATOM 561 O O . LEU A 1 71 ? -9.741 3.566 20.785 1.00 97.81 71 LEU A O 1
ATOM 565 N N . TYR A 1 72 ? -8.549 2.092 19.571 1.00 97.25 72 TYR A N 1
ATOM 566 C CA . TYR A 1 72 ? -8.812 0.954 20.445 1.00 97.25 72 TYR A CA 1
ATOM 567 C C . TYR A 1 72 ? -8.236 1.177 21.845 1.00 97.25 72 TYR A C 1
ATOM 569 O O . TYR A 1 72 ? -8.955 1.011 22.824 1.00 97.25 72 TYR A O 1
ATOM 577 N N . LEU A 1 73 ? -6.987 1.640 21.958 1.00 96.31 73 LEU A N 1
ATOM 578 C CA . LEU A 1 73 ? -6.376 1.924 23.261 1.00 96.31 73 LEU A CA 1
ATOM 579 C C . LEU A 1 73 ? -7.115 3.023 24.034 1.00 96.31 73 LEU A C 1
ATOM 581 O O . LEU A 1 73 ? -7.194 2.964 25.259 1.00 96.31 73 LEU A O 1
ATOM 585 N N . TRP A 1 74 ? -7.679 4.012 23.336 1.00 97.25 74 TRP A N 1
ATOM 586 C CA . TRP A 1 74 ? -8.405 5.103 23.983 1.00 97.25 74 TRP A CA 1
ATOM 587 C C . TRP A 1 74 ? -9.850 4.741 24.351 1.00 97.25 74 TRP A C 1
ATOM 589 O O . TRP A 1 74 ? -10.310 5.052 25.448 1.00 97.25 74 TRP A O 1
ATOM 599 N N . LYS A 1 75 ? -10.595 4.129 23.427 1.00 96.31 75 LYS A N 1
ATOM 600 C CA . LYS A 1 75 ? -12.037 3.871 23.578 1.00 96.31 75 LYS A CA 1
ATOM 601 C C . LYS A 1 75 ? -12.358 2.472 24.092 1.00 96.31 75 LYS A C 1
ATOM 603 O O . LYS A 1 75 ? -13.479 2.259 24.535 1.00 96.31 75 LYS A O 1
ATOM 608 N N . GLN A 1 76 ? -11.406 1.544 24.008 1.00 94.75 76 GLN A N 1
ATOM 609 C CA . GLN A 1 76 ? -11.550 0.135 24.384 1.00 94.75 76 GLN A CA 1
ATOM 610 C C . GLN A 1 76 ? -12.703 -0.588 23.666 1.00 94.75 76 GLN A C 1
ATOM 612 O O . GLN A 1 76 ? -13.244 -1.565 24.175 1.00 94.75 76 GLN A O 1
ATOM 617 N N . ASP A 1 77 ? -13.075 -0.126 22.468 1.00 96.31 77 ASP A N 1
ATOM 618 C CA . ASP A 1 77 ? -14.106 -0.763 21.644 1.00 96.31 77 ASP A CA 1
ATOM 619 C C . ASP A 1 77 ? -13.485 -1.850 20.740 1.00 96.31 77 ASP A C 1
ATOM 621 O O . ASP A 1 77 ? -12.680 -1.519 19.859 1.00 96.31 77 ASP A O 1
ATOM 625 N N . PRO A 1 78 ? -13.880 -3.133 20.880 1.00 95.38 78 PRO A N 1
ATOM 626 C CA . PRO A 1 78 ? -13.373 -4.235 20.056 1.00 95.38 78 PRO A CA 1
ATOM 627 C C . PRO A 1 78 ? -13.611 -4.085 18.545 1.00 95.38 78 PRO A C 1
ATOM 629 O O . PRO A 1 78 ? -13.036 -4.829 17.749 1.00 95.38 78 PRO A O 1
ATOM 632 N N . ALA A 1 79 ? -14.497 -3.187 18.105 1.00 95.81 79 ALA A N 1
ATOM 633 C CA . ALA A 1 79 ? -14.645 -2.865 16.688 1.00 95.81 79 ALA A CA 1
ATOM 634 C C . ALA A 1 79 ? -13.374 -2.222 16.109 1.00 95.81 79 ALA A C 1
ATOM 636 O O . ALA A 1 79 ? -12.971 -2.572 14.999 1.00 95.81 79 ALA A O 1
ATOM 637 N N . TYR A 1 80 ? -12.709 -1.339 16.861 1.00 96.81 80 TYR A N 1
ATOM 638 C CA . TYR A 1 80 ? -11.493 -0.668 16.396 1.00 96.81 80 TYR A CA 1
ATOM 639 C C . TYR A 1 80 ? -10.308 -1.627 16.294 1.00 96.81 80 TYR A C 1
ATOM 641 O O . TYR A 1 80 ? -9.566 -1.570 15.315 1.00 96.81 80 TYR A O 1
ATOM 649 N N . ASP A 1 81 ? -10.177 -2.564 17.236 1.00 96.06 81 ASP A N 1
ATOM 650 C CA . ASP A 1 81 ? -9.148 -3.604 17.154 1.00 96.06 81 ASP A CA 1
ATOM 651 C C . ASP A 1 81 ? -9.321 -4.483 15.903 1.00 96.06 81 ASP A C 1
ATOM 653 O O . ASP A 1 81 ? -8.360 -4.717 15.171 1.00 96.06 81 ASP A O 1
ATOM 657 N N . ARG A 1 82 ? -10.559 -4.890 15.587 1.00 96.50 82 ARG A N 1
ATOM 658 C CA . ARG A 1 82 ? -10.856 -5.672 14.374 1.00 96.50 82 ARG A CA 1
ATOM 659 C C . ARG A 1 82 ? -10.476 -4.934 13.091 1.00 96.50 82 ARG A C 1
ATOM 661 O O . ARG A 1 82 ? -9.922 -5.547 12.182 1.00 96.50 82 ARG A O 1
ATOM 668 N N . ILE A 1 83 ? -10.747 -3.629 13.016 1.00 96.94 83 ILE A N 1
ATOM 669 C CA . ILE A 1 83 ? -10.362 -2.805 11.858 1.00 96.94 83 ILE A CA 1
ATOM 670 C C . ILE A 1 83 ? -8.837 -2.688 11.765 1.00 96.94 83 ILE A C 1
ATOM 672 O O . ILE A 1 83 ? -8.286 -2.799 10.668 1.00 96.94 83 ILE A O 1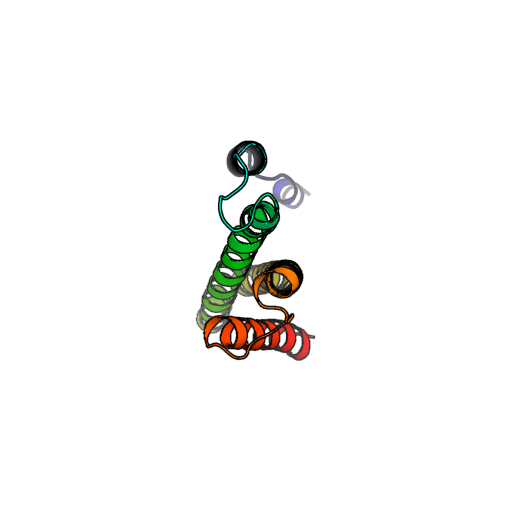
ATOM 676 N N . SER A 1 84 ? -8.154 -2.500 12.899 1.00 97.25 84 SER A N 1
ATOM 677 C CA . SER A 1 84 ? -6.690 -2.452 12.948 1.00 97.25 84 SER A CA 1
ATOM 678 C C . SER A 1 84 ? -6.067 -3.754 12.436 1.00 97.25 84 SER A C 1
ATOM 680 O O . SER A 1 84 ? -5.206 -3.709 11.558 1.00 97.25 84 SER A O 1
ATOM 682 N N . ALA A 1 85 ? -6.572 -4.900 12.902 1.00 96.69 85 ALA A N 1
ATOM 683 C CA . ALA A 1 85 ? -6.114 -6.229 12.499 1.00 96.69 85 ALA A CA 1
ATOM 684 C C . ALA A 1 85 ? -6.286 -6.475 11.000 1.00 96.69 85 ALA A C 1
ATOM 686 O O . ALA A 1 85 ? -5.318 -6.772 10.305 1.00 96.69 85 ALA A O 1
ATOM 687 N N . ALA A 1 86 ? -7.503 -6.265 10.488 1.00 97.19 86 ALA A N 1
ATOM 688 C CA . ALA A 1 86 ? -7.805 -6.457 9.073 1.00 97.19 86 ALA A CA 1
ATOM 689 C C . ALA A 1 86 ? -6.955 -5.534 8.183 1.00 97.19 86 ALA A C 1
ATOM 691 O O . ALA A 1 86 ? -6.470 -5.943 7.129 1.00 97.19 86 ALA A O 1
ATOM 692 N N . SER A 1 87 ? -6.724 -4.293 8.624 1.00 97.94 87 SER A N 1
ATOM 693 C CA . SER A 1 87 ? -5.856 -3.355 7.906 1.00 97.94 87 SER A CA 1
ATOM 694 C C . SER A 1 87 ? -4.401 -3.819 7.913 1.00 97.94 87 SER A C 1
ATOM 696 O O . SER A 1 87 ? -3.739 -3.745 6.883 1.00 97.94 87 SER A O 1
ATOM 698 N N . ALA A 1 88 ? -3.902 -4.349 9.033 1.00 97.75 88 ALA A N 1
ATOM 699 C CA . ALA A 1 88 ? -2.550 -4.893 9.110 1.00 97.75 88 ALA A CA 1
ATOM 700 C C . ALA A 1 88 ? -2.345 -6.103 8.178 1.00 97.75 88 ALA A C 1
ATOM 702 O O . ALA A 1 88 ? -1.284 -6.221 7.567 1.00 97.75 88 ALA A O 1
ATOM 703 N N . GLU A 1 89 ? -3.357 -6.966 8.018 1.00 97.38 89 GLU A N 1
ATOM 704 C CA . GLU A 1 89 ? -3.292 -8.149 7.140 1.00 97.38 89 GLU A CA 1
ATOM 705 C C . GLU A 1 89 ? -3.185 -7.740 5.671 1.00 97.38 89 GLU A C 1
ATOM 707 O O . GLU A 1 89 ? -2.289 -8.187 4.947 1.00 97.38 89 GLU A O 1
ATOM 712 N N . ILE A 1 90 ? -4.062 -6.822 5.250 1.00 97.75 90 ILE A N 1
ATOM 713 C CA . ILE A 1 90 ? -4.029 -6.229 3.909 1.00 97.75 90 ILE A CA 1
ATOM 714 C C . ILE A 1 90 ? -2.682 -5.5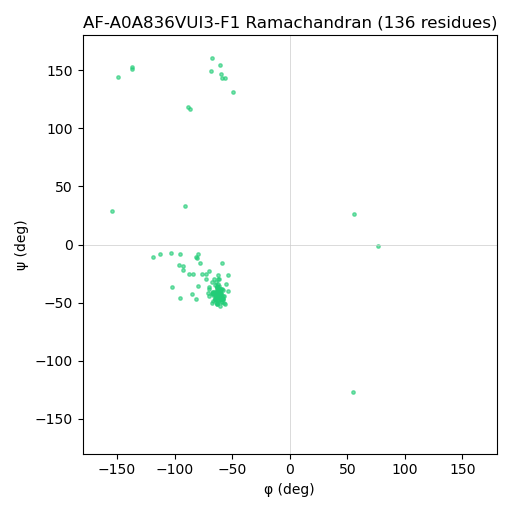33 3.693 1.00 97.75 90 ILE A C 1
ATOM 716 O O . ILE A 1 90 ? -2.027 -5.731 2.671 1.00 97.75 90 ILE A O 1
ATOM 720 N N . GLY A 1 91 ? -2.246 -4.748 4.676 1.00 98.12 91 GLY A N 1
ATOM 721 C CA . GLY A 1 91 ? -0.998 -4.006 4.633 1.00 98.12 91 GLY A CA 1
ATOM 722 C C . GLY A 1 91 ? 0.230 -4.885 4.422 1.00 98.12 91 GLY A C 1
ATOM 723 O O . GLY A 1 91 ? 1.038 -4.595 3.538 1.00 98.12 91 GLY A O 1
ATOM 724 N N . LEU A 1 92 ? 0.339 -5.992 5.163 1.00 98.00 92 LEU A N 1
ATOM 725 C CA . LEU A 1 92 ? 1.427 -6.956 5.009 1.00 98.00 92 LEU A CA 1
ATOM 726 C C . LEU A 1 92 ? 1.426 -7.584 3.612 1.00 98.00 92 LEU A C 1
ATOM 728 O O . LEU A 1 92 ? 2.466 -7.610 2.954 1.00 98.00 92 LEU A O 1
ATOM 732 N N . LEU A 1 93 ? 0.268 -8.049 3.133 1.00 98.06 93 LEU A N 1
ATOM 733 C CA . LEU A 1 93 ? 0.153 -8.671 1.813 1.00 98.06 93 LEU A CA 1
ATOM 734 C C . LEU A 1 93 ? 0.600 -7.713 0.702 1.00 98.06 93 LEU A C 1
ATOM 736 O O . LEU A 1 93 ? 1.441 -8.064 -0.129 1.00 98.06 93 LEU A O 1
ATOM 740 N N . PHE A 1 94 ? 0.089 -6.482 0.712 1.00 98.31 94 PHE A N 1
ATOM 741 C CA . PHE A 1 94 ? 0.454 -5.478 -0.285 1.00 98.31 94 PHE A CA 1
ATOM 742 C C . PHE A 1 94 ? 1.906 -5.021 -0.157 1.00 98.31 94 PHE A C 1
ATOM 744 O O . PHE A 1 94 ? 2.549 -4.739 -1.171 1.00 98.31 94 PHE A O 1
ATOM 751 N N . MET A 1 95 ? 2.460 -4.999 1.055 1.00 98.00 95 MET A N 1
ATOM 752 C CA . MET A 1 95 ? 3.868 -4.683 1.255 1.00 98.00 95 MET A CA 1
ATOM 753 C C . MET A 1 95 ? 4.782 -5.769 0.673 1.00 98.00 95 MET A C 1
ATOM 755 O O . MET A 1 95 ? 5.741 -5.452 -0.029 1.00 98.00 95 MET A O 1
ATOM 759 N N . LEU A 1 96 ? 4.465 -7.052 0.872 1.00 97.75 96 LEU A N 1
ATOM 760 C CA . LEU A 1 96 ? 5.228 -8.152 0.272 1.00 97.75 96 LEU A CA 1
ATOM 761 C C . LEU A 1 96 ? 5.168 -8.116 -1.263 1.00 97.75 96 LEU A C 1
ATOM 763 O O . LEU A 1 96 ? 6.198 -8.267 -1.922 1.00 97.75 96 LEU A O 1
ATOM 767 N N . LEU A 1 97 ? 3.990 -7.837 -1.835 1.00 97.69 97 LEU A N 1
ATOM 768 C CA . LEU A 1 97 ? 3.834 -7.615 -3.278 1.00 97.69 97 LEU A CA 1
ATOM 769 C C . LEU A 1 97 ? 4.660 -6.418 -3.763 1.00 97.69 97 LEU A C 1
ATOM 771 O O . LEU A 1 97 ? 5.271 -6.476 -4.832 1.00 97.69 97 LEU A O 1
ATOM 775 N N . THR A 1 98 ? 4.714 -5.349 -2.968 1.00 97.62 98 THR A N 1
ATOM 776 C CA . THR A 1 98 ? 5.519 -4.159 -3.258 1.00 97.62 98 THR A CA 1
ATOM 777 C C . THR A 1 98 ? 7.001 -4.508 -3.290 1.00 97.62 98 THR A C 1
ATOM 779 O O . THR A 1 98 ? 7.654 -4.230 -4.293 1.00 97.62 98 THR A O 1
ATOM 782 N N . LEU A 1 99 ? 7.535 -5.174 -2.263 1.00 97.00 99 LEU A N 1
ATOM 783 C CA . LEU A 1 99 ? 8.942 -5.585 -2.232 1.00 97.00 99 LEU A CA 1
ATOM 784 C C . LEU A 1 99 ? 9.289 -6.500 -3.408 1.00 97.00 99 LEU A C 1
ATOM 786 O O . LEU A 1 99 ? 10.284 -6.272 -4.094 1.00 97.00 99 LEU A O 1
ATOM 790 N N . PHE A 1 100 ? 8.447 -7.497 -3.681 1.00 96.56 100 PHE A N 1
ATOM 791 C CA . PHE A 1 100 ? 8.674 -8.429 -4.779 1.00 96.56 100 PHE A CA 1
ATOM 792 C C . PHE A 1 100 ? 8.647 -7.733 -6.146 1.00 96.56 100 PHE A C 1
ATOM 794 O O . PHE A 1 100 ? 9.598 -7.850 -6.921 1.00 96.56 100 PHE A O 1
ATOM 801 N N . GLY A 1 101 ? 7.604 -6.944 -6.423 1.00 95.94 101 GLY A N 1
ATOM 802 C CA . GLY A 1 101 ? 7.497 -6.181 -7.668 1.00 95.94 101 GLY A CA 1
ATOM 803 C C . GLY A 1 101 ? 8.625 -5.158 -7.829 1.00 95.94 101 GLY A C 1
ATOM 804 O O . GLY A 1 101 ? 9.140 -4.972 -8.931 1.00 95.94 101 GLY A O 1
ATOM 805 N N . GLY A 1 102 ? 9.063 -4.552 -6.722 1.00 95.75 102 GLY A N 1
ATOM 806 C CA . GLY A 1 102 ? 10.183 -3.616 -6.690 1.00 95.75 102 GLY A CA 1
ATOM 807 C C . GLY A 1 102 ? 11.493 -4.299 -7.062 1.00 95.75 102 GLY A C 1
ATOM 808 O O . GLY A 1 102 ? 12.187 -3.826 -7.955 1.00 95.75 102 GLY A O 1
ATOM 809 N N . MET A 1 103 ? 11.785 -5.459 -6.467 1.0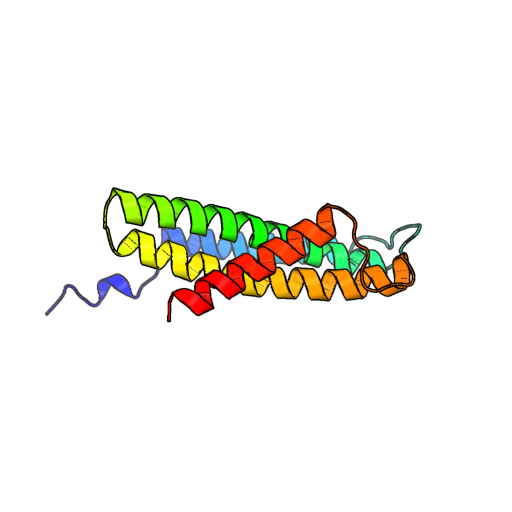0 96.00 103 MET A N 1
ATOM 810 C CA . MET A 1 103 ? 12.966 -6.268 -6.792 1.00 96.00 103 MET A CA 1
ATOM 811 C C . MET A 1 103 ? 12.986 -6.705 -8.266 1.00 96.00 103 MET A C 1
ATOM 813 O O . MET A 1 103 ? 14.029 -6.623 -8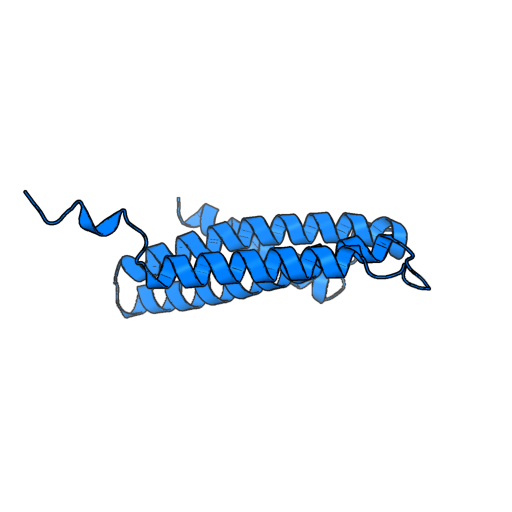.921 1.00 96.00 103 MET A O 1
ATOM 817 N N . MET A 1 104 ? 11.837 -7.125 -8.811 1.00 95.88 104 MET A N 1
ATOM 818 C CA . MET A 1 104 ? 11.716 -7.51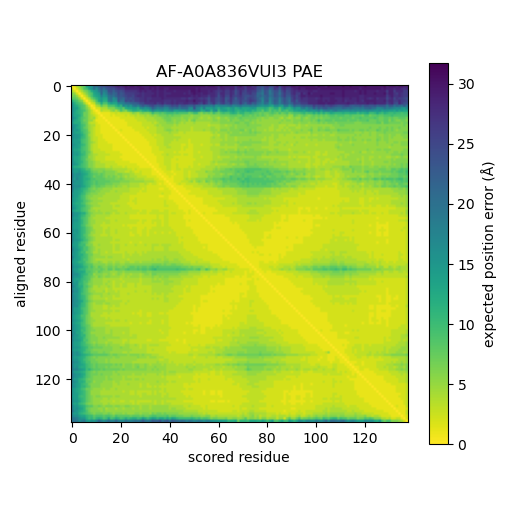5 -10.223 1.00 95.88 104 MET A CA 1
ATOM 819 C C . MET A 1 104 ? 12.001 -6.360 -11.189 1.00 95.88 104 MET A C 1
ATOM 821 O O . MET A 1 104 ? 12.590 -6.587 -12.244 1.00 95.88 104 MET A O 1
ATOM 825 N N . TRP A 1 105 ? 11.601 -5.135 -10.842 1.00 96.06 105 TRP A N 1
ATOM 826 C CA . TRP A 1 105 ? 11.894 -3.941 -11.640 1.00 96.06 105 TRP A CA 1
ATOM 827 C C . TRP A 1 105 ? 13.324 -3.416 -11.412 1.00 96.06 105 TRP A C 1
ATOM 829 O O . TRP A 1 105 ? 13.979 -2.971 -12.358 1.00 96.06 105 TRP A O 1
ATOM 839 N N . ALA A 1 106 ? 13.843 -3.512 -10.184 1.00 95.25 106 ALA A N 1
ATOM 840 C CA . ALA A 1 106 ? 15.163 -3.015 -9.802 1.00 95.25 106 ALA A CA 1
ATOM 841 C C . ALA A 1 106 ? 16.293 -3.773 -10.505 1.00 95.25 106 ALA A C 1
ATOM 843 O O . ALA A 1 106 ? 17.212 -3.152 -11.031 1.00 95.25 106 ALA A O 1
ATOM 844 N N . ARG A 1 107 ? 16.213 -5.108 -10.602 1.00 94.81 107 ARG A N 1
ATOM 845 C CA . ARG A 1 107 ? 17.277 -5.915 -11.220 1.00 94.81 107 ARG A CA 1
ATOM 846 C C . ARG A 1 107 ? 17.624 -5.500 -12.660 1.00 94.81 107 ARG A C 1
ATOM 848 O O . ARG A 1 107 ? 18.809 -5.294 -12.913 1.00 94.81 107 ARG A O 1
ATOM 855 N N . PRO A 1 108 ? 16.670 -5.370 -13.599 1.00 94.38 108 PRO A N 1
ATOM 856 C CA . PRO A 1 108 ? 16.966 -4.902 -14.953 1.00 94.38 108 PRO A CA 1
ATOM 857 C C . PRO A 1 108 ? 17.279 -3.400 -15.034 1.00 94.38 108 PRO A C 1
ATOM 859 O O . PRO A 1 108 ? 17.989 -2.998 -15.949 1.00 94.38 108 PRO A O 1
ATOM 862 N N . THR A 1 109 ? 16.789 -2.574 -14.101 1.00 94.06 109 THR A N 1
ATOM 863 C CA . THR A 1 109 ? 16.989 -1.110 -14.146 1.00 94.06 109 THR A CA 1
ATOM 864 C C . THR A 1 109 ? 18.317 -0.670 -13.523 1.00 94.06 109 THR A C 1
ATOM 866 O O . THR A 1 109 ? 18.996 0.202 -14.055 1.00 94.06 109 THR A O 1
ATOM 869 N N . TRP A 1 110 ? 18.692 -1.255 -12.387 1.00 94.31 110 TRP A N 1
ATOM 870 C CA . TRP A 1 110 ? 19.852 -0.867 -11.573 1.00 94.31 110 TRP A CA 1
ATOM 871 C C . TRP A 1 110 ? 20.958 -1.922 -11.557 1.00 94.31 110 TRP A C 1
ATOM 873 O O . TRP A 1 110 ? 22.025 -1.697 -10.993 1.00 94.31 110 TRP A O 1
ATOM 883 N N . GLY A 1 111 ? 20.708 -3.105 -12.120 1.00 95.50 111 GLY A N 1
ATOM 884 C CA . GLY A 1 111 ? 21.640 -4.230 -12.068 1.00 95.50 111 GLY A CA 1
ATOM 885 C C . GLY A 1 111 ? 21.657 -4.962 -10.723 1.00 95.50 111 GLY A C 1
ATOM 886 O O . GLY A 1 111 ? 22.343 -5.972 -10.598 1.00 95.50 111 GLY A O 1
ATOM 887 N N . VAL A 1 112 ? 20.885 -4.533 -9.722 1.00 96.19 112 VAL A N 1
ATOM 888 C CA . VAL A 1 112 ? 20.787 -5.153 -8.388 1.00 96.19 112 VAL A CA 1
ATOM 889 C C . VAL A 1 112 ? 19.330 -5.213 -7.934 1.00 96.19 112 VAL A C 1
ATOM 891 O O . VAL A 1 112 ? 18.515 -4.405 -8.358 1.00 96.19 112 VAL A O 1
ATOM 894 N N . PHE A 1 113 ? 18.984 -6.185 -7.088 1.00 94.31 113 PHE A N 1
ATOM 895 C CA . PHE A 1 113 ? 17.615 -6.319 -6.567 1.00 94.31 113 PHE A CA 1
ATOM 896 C C . PHE A 1 113 ? 17.291 -5.305 -5.469 1.00 94.31 113 PHE A C 1
ATOM 898 O O . PHE A 1 113 ? 16.124 -5.002 -5.242 1.00 94.31 113 PHE A O 1
ATOM 905 N N . TRP A 1 114 ? 18.314 -4.818 -4.768 1.00 95.94 114 TRP A N 1
ATOM 906 C CA . TRP A 1 114 ? 18.144 -3.971 -3.602 1.00 95.94 114 TRP A CA 1
ATOM 907 C C . TRP A 1 114 ? 19.297 -2.993 -3.455 1.00 95.94 114 TRP A C 1
ATOM 909 O O . TRP A 1 114 ? 20.461 -3.332 -3.684 1.00 95.94 114 TRP A O 1
ATOM 919 N N . THR A 1 115 ? 18.947 -1.805 -2.997 1.00 95.06 115 THR A N 1
ATOM 920 C CA . THR A 1 115 ? 19.844 -0.717 -2.639 1.00 95.06 115 THR A CA 1
ATOM 921 C C . THR A 1 115 ? 19.350 -0.114 -1.328 1.00 95.06 115 THR A C 1
ATOM 923 O O . THR A 1 115 ? 18.168 -0.166 -0.990 1.00 95.06 115 THR A O 1
ATOM 926 N N . TRP A 1 116 ? 20.267 0.433 -0.539 1.00 94.44 116 TRP A N 1
ATOM 927 C CA . TRP A 1 116 ? 19.969 0.922 0.810 1.00 94.44 116 TRP A CA 1
ATOM 928 C C . TRP A 1 116 ? 19.576 2.403 0.832 1.00 94.44 116 TRP A C 1
ATOM 930 O O . TRP A 1 116 ? 19.883 3.119 1.783 1.00 94.44 116 TRP A O 1
ATOM 940 N N . GLU A 1 117 ? 18.902 2.899 -0.210 1.00 95.81 117 GLU A N 1
ATOM 941 C CA . GLU A 1 117 ? 18.363 4.258 -0.161 1.00 95.81 117 GLU A CA 1
ATOM 942 C C . GLU A 1 117 ? 17.224 4.385 0.866 1.00 95.81 117 GLU A C 1
ATOM 944 O O . GLU A 1 117 ? 16.588 3.386 1.236 1.00 95.81 117 GLU A O 1
ATOM 949 N N . PRO A 1 118 ? 16.904 5.618 1.305 1.00 95.44 118 PRO A N 1
ATOM 950 C CA . PRO A 1 118 ? 15.892 5.846 2.329 1.00 95.44 118 PRO A CA 1
ATOM 951 C C . PRO A 1 118 ? 14.537 5.205 2.019 1.00 95.44 118 PRO A C 1
ATOM 953 O O . PRO A 1 118 ? 13.934 4.628 2.910 1.00 95.44 118 PRO A O 1
ATOM 956 N N . ARG A 1 119 ? 14.073 5.240 0.764 1.00 92.69 119 ARG A N 1
ATOM 957 C CA . ARG A 1 119 ? 12.754 4.709 0.372 1.00 92.69 119 ARG A CA 1
ATOM 958 C C . ARG A 1 119 ? 12.648 3.190 0.526 1.00 92.69 119 ARG A C 1
ATOM 960 O O . ARG A 1 119 ? 11.637 2.678 1.004 1.00 92.69 119 ARG A O 1
ATOM 967 N N . LEU A 1 120 ? 13.675 2.470 0.087 1.00 95.00 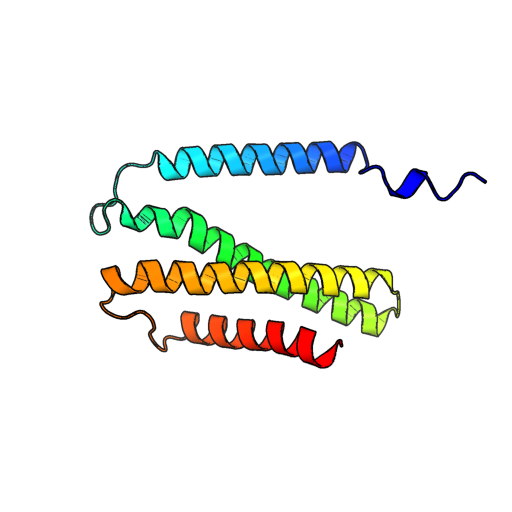120 LEU A N 1
ATOM 968 C CA . LEU A 1 120 ? 13.719 1.013 0.180 1.00 95.00 120 LEU A CA 1
ATOM 969 C C . LEU A 1 120 ? 13.882 0.600 1.638 1.00 95.00 120 LEU A C 1
ATOM 971 O O . LEU A 1 120 ? 13.131 -0.232 2.144 1.00 95.00 120 LEU A O 1
ATOM 975 N N . THR A 1 121 ? 14.782 1.276 2.347 1.00 96.25 121 THR A N 1
ATOM 976 C CA . THR A 1 121 ? 15.031 1.030 3.767 1.00 96.25 121 THR A CA 1
ATOM 977 C C . THR A 1 121 ? 13.777 1.256 4.615 1.00 96.25 121 THR A C 1
ATOM 979 O O . THR A 1 121 ? 13.435 0.398 5.427 1.00 96.25 121 THR A O 1
ATOM 982 N N . THR A 1 122 ? 13.028 2.345 4.404 1.00 95.38 122 THR A N 1
ATOM 983 C CA . THR A 1 122 ? 11.769 2.581 5.134 1.00 95.38 122 THR A CA 1
ATOM 984 C C . THR A 1 122 ? 10.700 1.547 4.799 1.00 95.38 122 THR A C 1
ATOM 986 O O . THR A 1 122 ? 9.961 1.141 5.692 1.00 95.38 122 THR A O 1
ATOM 989 N N . SER A 1 123 ? 10.645 1.059 3.557 1.00 96.06 123 SER A N 1
ATOM 990 C CA . SER A 1 123 ? 9.723 -0.016 3.163 1.00 96.06 123 SER A CA 1
ATOM 991 C C . SER A 1 123 ? 10.069 -1.344 3.848 1.00 96.06 123 SER A C 1
ATOM 993 O O . SER A 1 123 ? 9.185 -2.043 4.344 1.00 96.06 123 SER A O 1
ATOM 995 N N . ALA A 1 124 ? 11.358 -1.680 3.952 1.00 96.12 124 ALA A N 1
ATOM 996 C CA . ALA A 1 124 ? 11.811 -2.860 4.689 1.00 96.12 124 ALA A CA 1
ATOM 997 C C . ALA A 1 124 ? 11.497 -2.749 6.191 1.00 96.12 124 ALA A C 1
ATOM 999 O O . ALA A 1 124 ? 10.951 -3.683 6.777 1.00 96.12 124 ALA A O 1
ATOM 1000 N N . ILE A 1 125 ? 11.758 -1.586 6.797 1.00 97.31 125 ILE A N 1
ATOM 1001 C CA . ILE A 1 125 ? 11.407 -1.307 8.197 1.00 97.31 125 ILE A CA 1
ATOM 1002 C C . ILE A 1 125 ? 9.896 -1.444 8.413 1.00 97.31 125 ILE A C 1
ATOM 1004 O O . ILE A 1 125 ? 9.462 -2.109 9.350 1.00 97.31 125 ILE A O 1
ATOM 1008 N N . LEU A 1 126 ? 9.078 -0.870 7.530 1.00 97.12 126 LEU A N 1
ATOM 1009 C CA . LEU A 1 126 ? 7.625 -0.983 7.615 1.00 97.12 126 LEU A CA 1
ATOM 1010 C C . LEU A 1 126 ? 7.148 -2.439 7.473 1.00 97.12 126 LEU A C 1
ATOM 1012 O O . LEU A 1 126 ? 6.237 -2.864 8.179 1.00 97.12 126 LEU A O 1
ATOM 1016 N N . THR A 1 127 ? 7.798 -3.236 6.626 1.00 97.62 127 THR A N 1
ATOM 1017 C CA . THR A 1 127 ? 7.526 -4.681 6.546 1.00 97.62 127 THR A CA 1
ATOM 1018 C C . THR A 1 127 ? 7.810 -5.371 7.880 1.00 97.62 127 THR A C 1
ATOM 1020 O O . THR A 1 127 ? 7.001 -6.175 8.340 1.00 97.62 127 THR A O 1
ATOM 1023 N N . ALA A 1 128 ? 8.918 -5.024 8.542 1.00 97.31 128 ALA A N 1
ATOM 1024 C CA . ALA A 1 128 ? 9.235 -5.547 9.868 1.00 97.31 128 ALA A CA 1
ATOM 1025 C C . ALA A 1 128 ? 8.195 -5.130 10.924 1.00 97.31 128 ALA A C 1
ATOM 1027 O O . ALA A 1 128 ? 7.837 -5.953 11.761 1.00 97.31 128 ALA A O 1
ATOM 1028 N N . PHE A 1 129 ? 7.650 -3.909 10.857 1.00 96.62 129 PHE A N 1
ATOM 1029 C CA . PHE A 1 129 ? 6.537 -3.492 11.720 1.00 96.62 129 PHE A CA 1
ATOM 1030 C C . PHE A 1 129 ? 5.283 -4.345 11.508 1.00 96.62 129 PHE A C 1
ATOM 1032 O O . PHE A 1 129 ? 4.680 -4.780 12.488 1.00 96.62 129 PHE A O 1
ATOM 1039 N N . TYR A 1 130 ? 4.910 -4.626 10.256 1.00 97.12 130 TYR A N 1
ATOM 1040 C CA . TYR A 1 130 ? 3.790 -5.522 9.967 1.00 97.12 130 TYR A CA 1
ATOM 1041 C C . TYR A 1 130 ? 4.016 -6.926 10.527 1.00 97.12 130 TYR A C 1
ATOM 1043 O O . TYR A 1 130 ? 3.137 -7.472 11.183 1.00 97.12 130 TYR A O 1
ATOM 1051 N N . LEU A 1 131 ? 5.199 -7.506 10.317 1.00 96.75 131 LEU A N 1
ATOM 1052 C CA . LEU A 1 131 ? 5.523 -8.826 10.862 1.00 96.75 131 LEU A CA 1
ATOM 1053 C C . LEU A 1 131 ? 5.518 -8.819 12.396 1.00 96.75 131 LEU A C 1
ATOM 1055 O O . LEU A 1 131 ? 4.937 -9.709 13.011 1.00 96.75 131 LEU A O 1
ATOM 1059 N N . GLY A 1 132 ? 6.111 -7.795 13.013 1.00 95.62 132 GLY A N 1
ATOM 1060 C CA . GLY A 1 132 ? 6.132 -7.617 14.463 1.00 95.62 132 GLY A CA 1
ATOM 1061 C C . GLY A 1 132 ? 4.732 -7.515 15.065 1.00 95.62 132 GLY A C 1
ATOM 1062 O O . GLY A 1 132 ? 4.480 -8.099 16.114 1.00 95.62 132 GLY A O 1
ATOM 1063 N N . TYR A 1 133 ? 3.802 -6.847 14.375 1.00 94.25 133 TYR A N 1
ATOM 1064 C CA . TYR A 1 133 ? 2.399 -6.798 14.780 1.00 94.25 133 TYR A CA 1
ATOM 1065 C C . TYR A 1 133 ? 1.790 -8.199 14.908 1.00 94.25 133 TYR A C 1
ATOM 1067 O O . TYR A 1 133 ? 1.218 -8.519 15.946 1.00 94.25 133 TYR A O 1
ATOM 1075 N N . PHE A 1 134 ? 1.951 -9.057 13.896 1.00 94.00 134 PHE A N 1
ATOM 1076 C CA . PHE A 1 134 ? 1.408 -10.420 13.936 1.00 94.00 134 PHE A CA 1
ATOM 1077 C C . PHE A 1 134 ? 2.131 -11.323 14.933 1.00 94.00 134 PHE A C 1
ATOM 1079 O O . PHE A 1 134 ? 1.482 -12.124 15.597 1.00 94.00 134 PHE A O 1
ATOM 1086 N N . LEU A 1 135 ? 3.449 -11.170 15.082 1.00 94.25 135 LEU A N 1
ATOM 1087 C CA . LEU A 1 135 ? 4.228 -11.936 16.058 1.00 94.25 135 LEU A CA 1
ATOM 1088 C C . LEU A 1 135 ? 3.828 -11.647 17.509 1.00 94.25 135 LEU A C 1
ATOM 1090 O O . LEU A 1 135 ? 3.948 -12.533 18.343 1.00 94.25 135 LEU A O 1
ATOM 1094 N N . LEU A 1 136 ? 3.403 -10.418 17.817 1.00 93.00 136 LEU A N 1
ATOM 1095 C CA . LEU A 1 136 ? 3.021 -10.006 19.174 1.00 93.00 136 LEU A CA 1
ATOM 1096 C C . LEU A 1 136 ? 1.524 -10.165 19.464 1.00 93.00 136 LEU A C 1
ATOM 1098 O O . LEU A 1 136 ? 1.116 -10.108 20.622 1.00 93.00 136 LEU A O 1
ATOM 1102 N N . ARG A 1 137 ? 0.699 -10.272 18.420 1.00 85.44 137 ARG A N 1
ATOM 1103 C CA . ARG A 1 137 ? -0.763 -10.355 18.535 1.00 85.44 137 ARG A CA 1
ATOM 1104 C C . ARG A 1 137 ? -1.260 -11.779 18.801 1.00 85.44 137 ARG A C 1
ATOM 1106 O O . ARG A 1 137 ? -2.360 -11.931 19.332 1.00 85.44 137 ARG A O 1
ATOM 1113 N N . HIS A 1 138 ? -0.493 -12.785 18.393 1.00 65.81 138 HIS A N 1
ATOM 1114 C CA . HIS A 1 138 ? -0.759 -14.200 18.655 1.00 65.81 138 HIS A CA 1
ATOM 1115 C C . HIS A 1 138 ? -0.019 -14.670 19.906 1.00 65.81 138 HIS A C 1
ATOM 1117 O O . HIS A 1 138 ? -0.592 -15.533 20.607 1.00 65.81 138 HIS A O 1
#

Nearest PDB structures (foldseek):
  2wh0-assembly1_A  TM=4.492E-01  e=3.985E+00  Homo sapiens
  6zbt-assembly2_C  TM=3.887E-01  e=4.669E+00  Homo sapiens
  8qdv-assembly1_A  TM=3.008E-01  e=9.270E+00  Homo sapiens

pLDDT: mean 92.32, std 11.59, range [43.94, 98.38]

Secondary structure (DSSP, 8-state):
--SSGGGSSPPHHHHHHHHHHHHHHHHHHHHHHHSPPBTTTBGGGHHHHHHHHHHHHHHHHHHHHHHHHHHHHHH--HHHHHHHHHHHHHHHHHHHHHHHHHHHHHHHHHSSS----HHHHHHHHHHHHHHHHHHHH-

Foldseek 3Di:
DPDPVPPPDDPPVNVVVVVVVVVCVVVQLVVLQVDAADPPCGNLCNLVSLLVVLVVLLVVLQVLLVVLVVVCVVVVDVVSNVRNVVSLVSNLVSLVSNLVSQQVSCCVVVVGSDDCDPVRVVSVVSNVVSVVVVVVVD